Protein AF-A0A318E7C1-F1 (afdb_monomer_lite)

Organism: NCBI:txid985250

Radius of gyration: 14.72 Å; chains: 1; bounding box: 30×31×41 Å

InterPro domains:
  IPR043519 Nucleotidyltransferase superfamily [SSF81301] (14-72)

Sequence (79 aa):
MLNMHSDAHRETNIDVFVTEPFDFDREYAAAYIQELVLGLKLPVASLDTLIEMKRLAGRTKDLADIEELVSIRERIRDQ

Structure (mmCIF, N/CA/C/O backbone):
data_AF-A0A318E7C1-F1
#
_entry.id   AF-A0A318E7C1-F1
#
loop_
_atom_site.group_PDB
_atom_site.id
_atom_site.type_symbol
_atom_site.label_atom_id
_atom_site.label_alt_id
_atom_site.label_comp_id
_atom_site.label_asym_id
_atom_site.label_entity_id
_atom_site.label_seq_id
_atom_site.pdbx_PDB_ins_code
_atom_site.Cartn_x
_atom_site.Cartn_y
_atom_site.Cartn_z
_atom_site.occupancy
_atom_site.B_iso_or_equiv
_atom_site.auth_seq_id
_atom_site.auth_comp_id
_atom_site.auth_asym_id
_atom_site.auth_atom_id
_atom_site.pdbx_PDB_model_num
ATOM 1 N N . MET A 1 1 ? 11.131 3.611 -7.981 1.00 69.38 1 MET A N 1
ATOM 2 C CA . MET A 1 1 ? 9.824 3.345 -8.611 1.00 69.38 1 MET A CA 1
ATOM 3 C C . MET A 1 1 ? 10.029 3.443 -10.110 1.00 69.38 1 MET A C 1
ATOM 5 O O . MET A 1 1 ? 10.719 4.363 -10.539 1.00 69.38 1 MET A O 1
ATOM 9 N N . LEU A 1 2 ? 9.558 2.453 -10.860 1.00 76.44 2 LEU A N 1
ATOM 10 C CA . LEU A 1 2 ? 9.612 2.405 -12.316 1.00 76.44 2 LEU A CA 1
ATOM 11 C C . LEU A 1 2 ? 8.186 2.536 -12.846 1.00 76.44 2 LEU A C 1
ATOM 13 O O . LEU A 1 2 ? 7.321 1.769 -12.437 1.00 76.44 2 LEU A O 1
ATOM 17 N N . ASN A 1 3 ? 7.961 3.469 -13.764 1.00 79.12 3 ASN A N 1
ATOM 18 C CA . ASN A 1 3 ? 6.633 3.723 -14.309 1.00 79.12 3 ASN A CA 1
ATOM 19 C C . ASN A 1 3 ? 6.522 3.028 -15.666 1.00 79.12 3 ASN A C 1
ATOM 21 O O . ASN A 1 3 ? 7.289 3.320 -16.587 1.00 79.12 3 ASN A O 1
ATOM 25 N N . MET A 1 4 ? 5.579 2.101 -15.786 1.00 83.75 4 MET A N 1
ATOM 26 C CA . MET A 1 4 ? 5.277 1.383 -17.019 1.00 83.75 4 MET A CA 1
ATOM 27 C C . MET A 1 4 ? 4.033 1.987 -17.670 1.00 83.75 4 MET A C 1
ATOM 29 O O . MET A 1 4 ? 3.075 2.352 -16.989 1.00 83.75 4 MET A O 1
ATOM 33 N N . HIS A 1 5 ? 4.049 2.076 -18.997 1.00 82.19 5 HIS A N 1
ATOM 34 C CA . HIS A 1 5 ? 2.929 2.568 -19.791 1.00 82.19 5 HIS A CA 1
ATOM 35 C C . HIS A 1 5 ? 2.570 1.546 -20.870 1.00 82.19 5 HIS A C 1
ATOM 37 O O . HIS A 1 5 ? 3.432 0.825 -21.374 1.00 82.19 5 HIS A O 1
ATOM 43 N N . SER A 1 6 ? 1.289 1.496 -21.227 1.00 85.81 6 SER A N 1
ATOM 44 C CA . SER A 1 6 ? 0.780 0.706 -22.346 1.00 85.81 6 SER A CA 1
ATOM 45 C C . SER A 1 6 ? 0.354 1.643 -23.468 1.00 85.81 6 SER A C 1
ATOM 47 O O . SER A 1 6 ? -0.403 2.583 -23.230 1.00 85.81 6 SER A O 1
ATOM 49 N N . ASP A 1 7 ? 0.778 1.373 -24.704 1.00 86.38 7 ASP A N 1
ATOM 50 C CA . ASP A 1 7 ? 0.320 2.146 -25.866 1.00 86.38 7 ASP A CA 1
ATOM 51 C C . ASP A 1 7 ? -1.192 2.035 -26.090 1.00 86.38 7 ASP A C 1
ATOM 53 O O . ASP A 1 7 ? -1.816 2.989 -26.552 1.00 86.38 7 ASP A O 1
ATOM 57 N N . ALA A 1 8 ? -1.792 0.902 -25.716 1.00 90.31 8 ALA A N 1
ATOM 58 C CA . ALA A 1 8 ? -3.237 0.701 -25.781 1.00 90.31 8 ALA A CA 1
ATOM 59 C C . ALA A 1 8 ? -3.991 1.403 -24.633 1.00 90.31 8 ALA A C 1
ATOM 61 O O . ALA A 1 8 ? -5.170 1.719 -24.780 1.00 90.31 8 ALA A O 1
ATOM 62 N N . HIS A 1 9 ? -3.324 1.667 -23.503 1.00 87.19 9 HIS A N 1
ATOM 63 C CA . HIS A 1 9 ? -3.924 2.235 -22.288 1.00 87.19 9 HIS A CA 1
ATOM 64 C C . HIS A 1 9 ? -3.045 3.346 -21.701 1.00 87.19 9 HIS A C 1
ATOM 66 O O . HIS A 1 9 ? -2.563 3.256 -20.573 1.00 87.19 9 HIS A O 1
ATOM 72 N N . ARG A 1 10 ? -2.821 4.408 -22.482 1.00 82.94 10 ARG A N 1
ATOM 73 C CA . ARG A 1 10 ? -1.865 5.479 -22.139 1.00 82.94 10 ARG A CA 1
ATOM 74 C C . ARG A 1 10 ? -2.202 6.274 -20.881 1.00 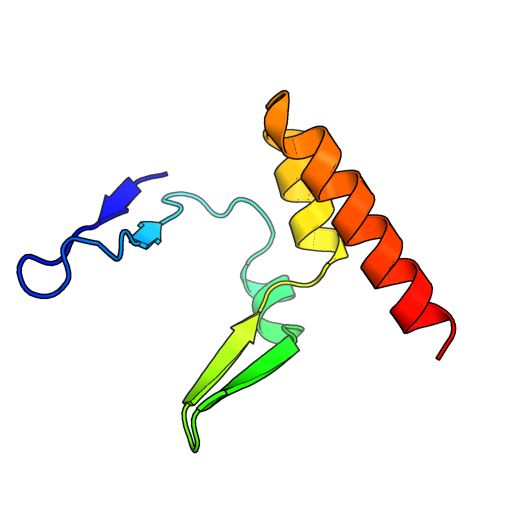82.94 10 ARG A C 1
ATOM 76 O O . ARG A 1 10 ? -1.305 6.853 -20.282 1.00 82.94 10 ARG A O 1
ATOM 83 N N . GLU A 1 11 ? -3.470 6.321 -20.490 1.00 87.38 11 GLU A N 1
ATOM 84 C CA . GLU A 1 11 ? -3.905 7.039 -19.285 1.00 87.38 11 GLU A CA 1
ATOM 85 C C . GLU A 1 11 ? -3.712 6.215 -18.002 1.00 87.38 11 GLU A C 1
ATOM 87 O O . GLU A 1 11 ? -3.821 6.746 -16.899 1.00 87.38 11 GLU A O 1
ATOM 92 N N . THR A 1 12 ? -3.400 4.922 -18.125 1.00 87.00 12 THR A N 1
ATOM 93 C CA . THR A 1 12 ? -3.243 4.006 -16.994 1.00 87.00 12 THR A CA 1
ATOM 94 C C . THR A 1 12 ? -1.771 3.682 -16.789 1.00 87.00 12 THR A C 1
ATOM 96 O O . THR A 1 12 ? -1.260 2.665 -17.259 1.00 87.00 12 THR A O 1
ATOM 99 N N . ASN A 1 13 ? -1.080 4.56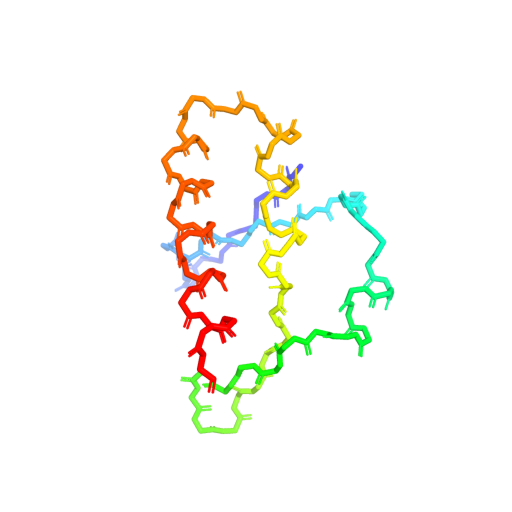9 -16.080 1.00 87.81 13 ASN A N 1
ATOM 100 C CA . ASN A 1 13 ? 0.293 4.313 -15.659 1.00 87.81 13 ASN A CA 1
ATOM 101 C C . ASN A 1 13 ? 0.320 3.257 -14.551 1.00 87.81 13 ASN A C 1
ATOM 103 O O . ASN A 1 13 ? -0.502 3.286 -13.635 1.00 87.81 13 ASN A O 1
ATOM 107 N N . ILE A 1 14 ? 1.286 2.346 -14.636 1.00 89.75 14 ILE A N 1
ATOM 108 C CA . ILE A 1 14 ? 1.532 1.326 -13.618 1.00 89.75 14 ILE A CA 1
ATOM 109 C C . ILE A 1 14 ? 2.867 1.638 -12.956 1.00 89.75 14 ILE A C 1
ATOM 111 O O . ILE A 1 14 ? 3.916 1.579 -13.599 1.00 89.75 14 ILE A O 1
ATOM 115 N N . ASP A 1 15 ? 2.827 1.942 -11.665 1.00 89.56 15 ASP A N 1
ATOM 116 C CA . ASP A 1 15 ? 4.025 2.168 -10.866 1.00 89.56 15 ASP A CA 1
ATOM 117 C C . ASP A 1 15 ? 4.495 0.847 -10.246 1.00 89.56 15 ASP A C 1
ATOM 119 O O . ASP A 1 15 ? 3.754 0.176 -9.528 1.00 89.56 15 ASP A O 1
ATOM 123 N N . VAL A 1 16 ? 5.747 0.474 -10.508 1.00 90.12 16 VAL A N 1
ATOM 124 C CA . VAL A 1 16 ? 6.372 -0.748 -9.993 1.00 90.12 16 VAL A CA 1
ATOM 125 C C . VAL A 1 16 ? 7.516 -0.388 -9.050 1.00 90.12 16 VAL A C 1
ATOM 127 O O . VAL A 1 16 ? 8.390 0.432 -9.353 1.00 90.12 16 VAL A O 1
ATOM 130 N N . PHE A 1 17 ? 7.543 -1.015 -7.880 1.00 90.06 17 PHE A N 1
ATOM 131 C CA . PHE A 1 17 ? 8.684 -0.931 -6.976 1.00 90.06 17 PHE A CA 1
ATOM 132 C C . PHE A 1 17 ? 9.756 -1.939 -7.403 1.00 90.06 17 PHE A C 1
ATOM 134 O O . PHE A 1 17 ? 9.475 -3.119 -7.560 1.00 90.06 17 PHE A O 1
ATOM 141 N N . VAL A 1 18 ? 10.988 -1.465 -7.618 1.00 89.06 18 VAL A N 1
ATOM 142 C CA . VAL A 1 18 ? 12.134 -2.324 -7.991 1.00 89.06 18 VAL A CA 1
ATOM 143 C C . VAL A 1 18 ? 12.683 -3.067 -6.771 1.00 89.06 18 VAL A C 1
ATOM 145 O O . VAL A 1 18 ? 13.186 -4.177 -6.887 1.00 89.06 18 VAL A O 1
ATOM 148 N N . THR A 1 19 ? 12.578 -2.440 -5.602 1.00 90.19 19 THR A N 1
ATOM 149 C CA . THR A 1 19 ? 12.898 -3.014 -4.297 1.00 90.19 19 THR A CA 1
ATOM 150 C C . THR A 1 19 ? 11.648 -2.980 -3.443 1.00 90.19 19 THR A C 1
ATOM 152 O O . THR A 1 19 ? 10.921 -1.983 -3.471 1.00 90.19 19 THR A O 1
ATOM 155 N N . GLU A 1 20 ? 11.425 -4.031 -2.669 1.00 92.50 20 GLU A N 1
ATOM 156 C CA . GLU A 1 20 ? 10.287 -4.125 -1.764 1.00 92.50 20 GLU A CA 1
ATOM 157 C C . GLU A 1 20 ? 10.312 -2.965 -0.750 1.00 92.50 20 GLU A C 1
ATOM 159 O O . GLU A 1 20 ? 11.312 -2.780 -0.051 1.00 92.50 20 GLU A O 1
ATOM 164 N N . PRO A 1 21 ? 9.257 -2.129 -0.691 1.00 90.31 21 PRO A N 1
ATOM 165 C CA . PRO A 1 21 ? 9.210 -0.988 0.224 1.00 90.31 21 PRO A CA 1
ATOM 166 C C . PRO A 1 21 ? 8.774 -1.381 1.648 1.00 90.31 21 PRO A C 1
ATOM 168 O O . PRO A 1 21 ? 8.787 -0.544 2.546 1.00 90.31 21 PRO A O 1
ATOM 171 N N . PHE A 1 22 ? 8.372 -2.637 1.835 1.00 93.88 22 PHE A N 1
ATOM 172 C CA . PHE A 1 22 ? 7.957 -3.293 3.073 1.00 93.88 22 PHE A CA 1
ATOM 173 C C . PHE A 1 22 ? 8.139 -4.810 2.892 1.00 93.88 22 PHE A C 1
ATOM 175 O O . PHE A 1 22 ? 8.465 -5.254 1.798 1.00 93.88 22 PHE A O 1
ATOM 182 N N . ASP A 1 23 ? 7.916 -5.605 3.937 1.00 94.81 23 ASP A N 1
ATOM 183 C CA . ASP A 1 23 ? 7.962 -7.075 3.866 1.00 94.81 23 ASP A CA 1
ATOM 184 C C . ASP A 1 23 ? 6.820 -7.610 2.978 1.00 94.81 23 ASP A C 1
ATOM 186 O O . ASP A 1 23 ? 5.672 -7.721 3.424 1.00 94.81 23 ASP A O 1
ATOM 190 N N . PHE A 1 24 ? 7.119 -7.857 1.697 1.00 94.81 24 PHE A N 1
ATOM 191 C CA . PHE A 1 24 ? 6.107 -8.195 0.698 1.00 94.81 24 PHE A CA 1
ATOM 192 C C . PHE A 1 24 ? 5.444 -9.535 0.994 1.00 94.81 24 PHE A C 1
ATOM 194 O O . PHE A 1 24 ? 4.222 -9.622 0.935 1.00 94.81 24 PHE A O 1
ATOM 201 N N . ASP A 1 25 ? 6.222 -10.561 1.338 1.00 95.94 25 ASP A N 1
ATOM 202 C CA . ASP A 1 25 ? 5.697 -11.906 1.579 1.00 95.94 25 ASP A CA 1
ATOM 203 C C . ASP A 1 25 ? 4.711 -11.915 2.748 1.00 95.94 25 ASP A C 1
ATOM 205 O O . ASP A 1 25 ? 3.620 -12.492 2.657 1.00 95.94 25 ASP A O 1
ATOM 209 N N . ARG A 1 26 ? 5.061 -11.222 3.838 1.00 95.75 26 ARG A N 1
ATOM 210 C CA . ARG A 1 26 ? 4.175 -11.0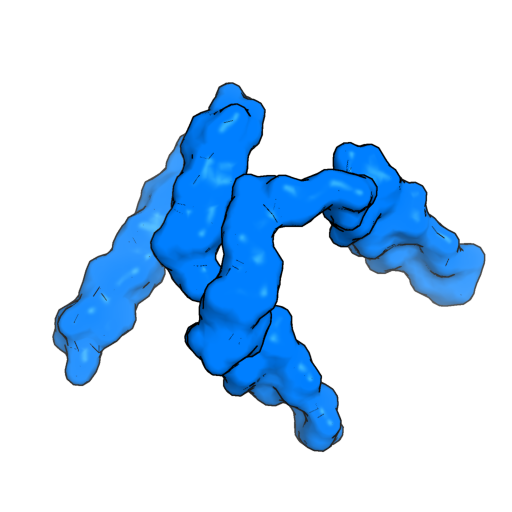75 4.992 1.00 95.75 26 ARG A CA 1
ATOM 211 C C . ARG A 1 26 ? 2.900 -10.319 4.634 1.00 95.75 26 ARG A C 1
ATOM 213 O O . ARG A 1 26 ? 1.813 -10.748 5.025 1.00 95.75 26 ARG A O 1
ATOM 220 N N . GLU A 1 27 ? 3.027 -9.195 3.934 1.00 96.19 27 GLU A N 1
ATOM 221 C CA . GLU A 1 27 ? 1.884 -8.361 3.565 1.00 96.19 27 GLU A CA 1
ATOM 222 C C . GLU A 1 27 ? 0.965 -9.086 2.577 1.00 96.19 27 GLU A C 1
ATOM 224 O O . GLU A 1 27 ? -0.248 -9.092 2.753 1.00 96.19 27 GLU A O 1
ATOM 229 N N . TYR A 1 28 ? 1.534 -9.751 1.572 1.00 95.25 28 TYR A N 1
ATOM 230 C CA . TYR A 1 28 ? 0.800 -10.483 0.547 1.00 95.25 28 TYR A CA 1
ATOM 231 C C . TYR A 1 28 ? 0.009 -11.652 1.141 1.00 95.25 28 TYR A C 1
ATOM 233 O O . TYR A 1 28 ? -1.153 -11.854 0.790 1.00 95.25 28 TYR A O 1
ATOM 241 N N . ALA A 1 29 ? 0.601 -12.390 2.087 1.00 94.94 29 ALA A N 1
ATOM 242 C CA . ALA A 1 29 ? -0.076 -13.485 2.780 1.00 94.94 29 ALA A CA 1
ATOM 243 C C . ALA A 1 29 ? -1.267 -13.015 3.636 1.00 94.94 29 ALA A C 1
ATOM 245 O O . ALA A 1 29 ? -2.233 -13.760 3.803 1.00 94.94 29 ALA A O 1
ATOM 246 N N . ALA A 1 30 ? -1.203 -11.793 4.174 1.00 93.00 30 ALA A N 1
ATOM 247 C CA . ALA A 1 30 ? -2.248 -11.190 5.001 1.00 93.00 30 ALA A CA 1
ATOM 248 C C . ALA A 1 30 ? -3.141 -10.192 4.236 1.00 93.00 30 ALA A C 1
ATOM 250 O O . ALA A 1 30 ? -3.986 -9.535 4.849 1.00 93.00 30 ALA A O 1
ATOM 251 N N . ALA A 1 31 ? -2.953 -10.058 2.920 1.00 93.94 31 ALA A N 1
ATOM 252 C CA . ALA A 1 31 ? -3.557 -8.994 2.133 1.00 93.94 31 ALA A CA 1
ATOM 253 C C . ALA A 1 31 ? -5.085 -9.080 2.115 1.00 93.94 31 ALA A C 1
ATOM 255 O O . ALA A 1 31 ? -5.688 -10.155 2.027 1.00 93.94 31 ALA A O 1
ATOM 256 N N . TYR A 1 32 ? -5.725 -7.913 2.113 1.00 90.06 32 TYR A N 1
ATOM 257 C CA . TYR A 1 32 ? -7.161 -7.825 1.909 1.00 90.06 32 TYR A CA 1
ATOM 258 C C . TYR A 1 32 ? -7.488 -8.116 0.441 1.00 90.06 32 TYR A C 1
ATOM 260 O O . TYR A 1 32 ? -7.031 -7.409 -0.456 1.00 90.06 32 TYR A O 1
ATOM 268 N N . ILE A 1 33 ? -8.277 -9.158 0.176 1.00 94.94 33 ILE A N 1
ATOM 269 C CA . ILE A 1 33 ? -8.670 -9.520 -1.190 1.00 94.94 33 ILE A CA 1
ATOM 270 C C . ILE A 1 33 ? -9.919 -8.732 -1.592 1.00 94.94 33 ILE A C 1
ATOM 272 O O . ILE A 1 33 ? -11.034 -9.073 -1.195 1.00 94.94 33 ILE A O 1
ATOM 276 N N . GLN A 1 34 ? -9.733 -7.710 -2.425 1.00 93.50 34 GLN A N 1
ATOM 277 C CA . GLN A 1 34 ? -10.819 -6.918 -2.994 1.00 93.50 34 GLN A CA 1
ATOM 278 C C . GLN A 1 34 ? -11.273 -7.518 -4.327 1.00 93.50 34 GLN A C 1
ATOM 280 O O . GLN A 1 34 ? -10.477 -7.693 -5.250 1.00 93.50 34 GLN A O 1
ATOM 285 N N . GLU A 1 35 ? -12.571 -7.779 -4.466 1.00 94.12 35 GLU A N 1
ATOM 286 C CA . GLU A 1 35 ? -13.175 -8.062 -5.770 1.00 94.12 35 GLU A CA 1
ATOM 287 C C . GLU A 1 35 ? -13.531 -6.733 -6.449 1.00 94.12 35 GLU A C 1
ATOM 289 O O . GLU A 1 35 ? -14.377 -5.992 -5.948 1.00 94.12 35 GLU A O 1
ATOM 294 N N . LEU A 1 36 ? -12.834 -6.383 -7.536 1.00 89.75 36 LEU A N 1
ATOM 295 C CA . LEU A 1 36 ? -13.051 -5.110 -8.243 1.00 89.75 36 LEU A CA 1
ATOM 296 C C . LEU A 1 36 ? -14.182 -5.203 -9.266 1.00 89.75 36 LEU A C 1
ATOM 298 O O . LEU A 1 36 ? -14.983 -4.284 -9.410 1.00 89.75 36 LEU A O 1
ATOM 302 N N . VAL A 1 37 ? -14.234 -6.322 -9.982 1.00 92.25 37 VAL A N 1
ATOM 303 C CA . VAL A 1 37 ? -15.315 -6.700 -10.894 1.00 92.25 37 VAL A CA 1
ATOM 304 C C . VAL A 1 37 ? -15.528 -8.203 -10.776 1.00 92.25 37 VAL A C 1
ATOM 306 O O . VAL A 1 37 ? -14.674 -8.901 -10.231 1.00 92.25 37 VAL A O 1
ATOM 309 N N . LEU A 1 38 ? -16.650 -8.706 -11.293 1.00 93.88 38 LEU A N 1
ATOM 310 C CA . LEU A 1 38 ? -17.015 -10.117 -11.182 1.00 93.88 38 LEU A CA 1
ATOM 311 C C . LEU A 1 38 ? -15.864 -11.034 -11.631 1.00 93.88 38 LEU A C 1
ATOM 313 O O . LEU A 1 38 ? -15.477 -11.032 -12.800 1.00 93.88 38 LEU A O 1
ATOM 317 N N . GLY A 1 39 ? -15.331 -11.814 -10.690 1.00 93.62 39 GLY A N 1
ATOM 318 C CA . GLY A 1 39 ? -14.248 -12.768 -10.938 1.00 93.62 39 GLY A CA 1
ATOM 319 C C . GLY A 1 39 ? -12.831 -12.183 -10.931 1.00 93.62 39 GLY A C 1
ATOM 320 O O . GLY A 1 39 ? -11.876 -12.957 -10.991 1.00 93.62 39 GLY A O 1
ATOM 321 N N . LEU A 1 40 ? -12.662 -10.862 -10.802 1.00 95.44 40 LEU A N 1
ATOM 322 C CA . LEU A 1 40 ? -11.354 -10.221 -10.653 1.00 95.44 40 LEU A CA 1
ATOM 323 C C . LEU A 1 40 ? -11.110 -9.839 -9.194 1.00 95.44 40 LEU A C 1
ATOM 325 O O . LEU A 1 40 ? -11.594 -8.816 -8.703 1.00 95.44 40 LEU A O 1
ATOM 329 N N . LYS A 1 41 ? -10.308 -10.665 -8.526 1.00 95.06 41 LYS A N 1
ATOM 330 C CA . LYS A 1 41 ? -9.893 -10.480 -7.137 1.00 95.06 41 LYS A CA 1
ATOM 331 C C . LYS A 1 41 ? -8.442 -10.039 -7.085 1.00 95.06 41 LYS A C 1
ATOM 333 O O . LYS A 1 41 ? -7.588 -10.699 -7.674 1.00 95.06 41 LYS A O 1
ATOM 338 N N . LEU A 1 42 ? -8.173 -8.946 -6.381 1.00 95.44 42 LEU A N 1
ATOM 339 C CA . LEU A 1 42 ? -6.834 -8.398 -6.219 1.00 95.44 42 LEU A CA 1
ATOM 340 C C . LEU A 1 42 ? -6.469 -8.288 -4.737 1.00 95.44 42 LEU A C 1
ATOM 342 O O . LEU A 1 42 ? -7.295 -7.830 -3.944 1.00 95.44 42 LEU A O 1
ATOM 346 N N . PRO A 1 43 ? -5.241 -8.673 -4.359 1.00 95.50 43 PRO A N 1
ATOM 347 C CA . PRO A 1 43 ? -4.711 -8.374 -3.042 1.00 95.50 43 PRO A CA 1
ATOM 348 C C . PRO A 1 43 ? -4.420 -6.877 -2.933 1.00 95.50 43 PRO A C 1
ATOM 350 O O . PRO A 1 43 ? -3.773 -6.285 -3.798 1.00 95.50 43 PRO A O 1
ATOM 353 N N . VAL A 1 44 ? -4.904 -6.276 -1.855 1.00 94.31 44 VAL A N 1
ATOM 354 C CA . VAL A 1 44 ? -4.704 -4.873 -1.505 1.00 94.31 44 VAL A CA 1
ATOM 355 C C . VAL A 1 44 ? -3.923 -4.819 -0.197 1.00 94.31 44 VAL A C 1
ATOM 357 O O . VAL A 1 44 ? -4.247 -5.532 0.756 1.00 94.31 44 VAL A O 1
ATOM 360 N N . ALA A 1 45 ? -2.891 -3.975 -0.164 1.00 94.12 45 ALA A N 1
ATOM 361 C CA . ALA A 1 45 ? -2.110 -3.737 1.042 1.00 94.12 45 ALA A CA 1
ATOM 362 C C . ALA A 1 45 ? -2.988 -3.148 2.156 1.00 94.12 45 ALA A C 1
ATOM 364 O O . ALA A 1 45 ? -3.909 -2.363 1.914 1.00 94.12 45 ALA A O 1
ATOM 365 N N . SER A 1 46 ? -2.680 -3.523 3.387 1.00 93.69 46 SER A N 1
ATOM 366 C CA . SER A 1 46 ? -3.327 -3.046 4.595 1.00 93.69 46 SER A CA 1
ATOM 367 C C . SER A 1 46 ? -3.167 -1.537 4.769 1.00 93.69 46 SER A C 1
ATOM 369 O O . SER A 1 46 ? -2.186 -0.920 4.343 1.00 93.69 46 SER A O 1
ATOM 371 N N . LEU A 1 47 ? -4.136 -0.933 5.460 1.00 93.31 47 LEU A N 1
ATOM 372 C CA . LEU A 1 47 ? -4.104 0.496 5.777 1.00 93.31 47 LEU A CA 1
ATOM 373 C C . LEU A 1 47 ? -2.844 0.878 6.560 1.00 93.31 47 LEU A C 1
ATOM 375 O O . LEU A 1 47 ? -2.274 1.935 6.305 1.00 93.31 47 LEU A O 1
ATOM 379 N N . ASP A 1 48 ? -2.387 0.022 7.476 1.00 92.94 48 ASP A N 1
ATOM 380 C CA . ASP A 1 48 ? -1.190 0.291 8.273 1.00 92.94 48 ASP A CA 1
ATOM 381 C C . ASP A 1 48 ? 0.072 0.338 7.398 1.00 92.94 48 ASP A C 1
ATOM 383 O O . ASP A 1 48 ? 0.852 1.287 7.508 1.00 92.94 48 ASP A O 1
ATOM 387 N N . THR A 1 49 ? 0.225 -0.605 6.463 1.00 94.12 49 THR A N 1
ATOM 388 C CA . THR A 1 49 ? 1.333 -0.605 5.498 1.00 94.12 49 THR A CA 1
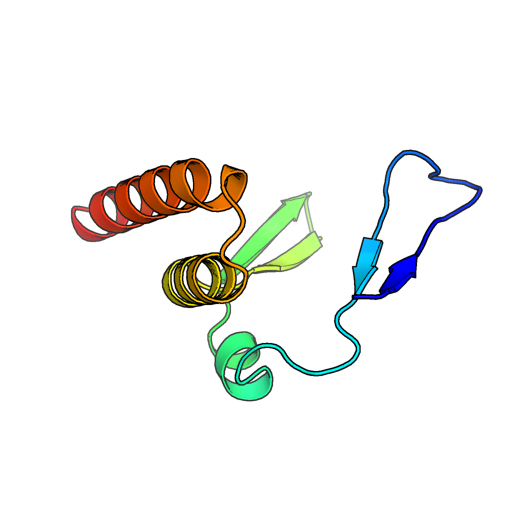ATOM 389 C C . THR A 1 49 ? 1.270 0.615 4.573 1.00 94.12 49 THR A C 1
ATOM 391 O O . THR A 1 49 ? 2.284 1.286 4.372 1.00 94.12 49 THR A O 1
ATOM 394 N N . LEU A 1 50 ? 0.084 0.992 4.078 1.00 92.88 50 LEU A N 1
ATOM 395 C CA . LEU A 1 50 ? -0.090 2.193 3.248 1.00 92.88 50 LEU A CA 1
ATOM 396 C C . LEU A 1 50 ? 0.273 3.491 3.991 1.00 92.88 50 LEU A C 1
ATOM 398 O O . LEU A 1 50 ? 0.912 4.375 3.411 1.00 92.88 50 LEU A O 1
ATOM 402 N N . ILE A 1 51 ? -0.111 3.614 5.266 1.00 92.69 51 ILE A N 1
ATOM 403 C CA . ILE A 1 51 ? 0.224 4.770 6.110 1.00 92.69 51 ILE A CA 1
ATOM 404 C C . ILE A 1 51 ? 1.738 4.859 6.316 1.00 92.69 51 ILE A C 1
ATOM 406 O O . ILE A 1 51 ? 2.309 5.940 6.163 1.00 92.69 51 ILE A O 1
ATOM 410 N N . GLU A 1 52 ? 2.395 3.744 6.637 1.00 92.56 52 GLU A N 1
ATOM 411 C CA . GLU A 1 52 ? 3.841 3.728 6.872 1.00 92.56 52 GLU A CA 1
ATOM 412 C C . GLU A 1 52 ? 4.624 4.074 5.602 1.00 92.56 52 GLU A C 1
ATOM 414 O O . GLU A 1 52 ? 5.505 4.935 5.627 1.00 92.56 52 GLU A O 1
ATOM 419 N N . MET A 1 53 ? 4.233 3.508 4.457 1.00 91.75 53 MET A N 1
ATOM 420 C CA . MET A 1 53 ? 4.827 3.860 3.165 1.00 91.75 53 MET A CA 1
ATOM 421 C C . MET A 1 53 ? 4.735 5.360 2.872 1.00 91.75 53 MET A C 1
ATOM 423 O O . MET A 1 53 ? 5.706 5.970 2.419 1.00 91.75 53 MET A O 1
ATOM 427 N N . LYS A 1 54 ? 3.574 5.974 3.129 1.00 90.81 54 LYS A N 1
ATOM 428 C CA . LYS A 1 54 ? 3.370 7.413 2.914 1.00 90.81 54 LYS A CA 1
ATOM 429 C C . LYS A 1 54 ? 4.197 8.266 3.872 1.00 90.81 54 LYS A C 1
ATOM 431 O O . LYS A 1 54 ? 4.753 9.279 3.448 1.00 90.81 54 LYS A O 1
ATOM 436 N N . ARG A 1 55 ? 4.339 7.845 5.133 1.00 89.69 55 ARG A N 1
ATOM 437 C CA . ARG A 1 55 ? 5.207 8.517 6.115 1.00 89.69 55 ARG A CA 1
ATOM 438 C C . ARG A 1 55 ? 6.667 8.506 5.679 1.00 89.69 55 ARG A C 1
ATOM 440 O O . ARG A 1 55 ? 7.311 9.550 5.726 1.00 89.69 55 ARG A O 1
ATOM 447 N N . LEU A 1 56 ? 7.163 7.362 5.208 1.00 88.56 56 LEU A N 1
ATOM 448 C CA . LEU A 1 56 ? 8.539 7.215 4.725 1.00 88.56 56 LEU A CA 1
ATOM 449 C C . LEU A 1 56 ? 8.801 8.006 3.434 1.00 88.56 56 LEU A C 1
ATOM 451 O O . LEU A 1 56 ? 9.896 8.534 3.253 1.00 88.56 56 LEU A O 1
ATOM 455 N N . ALA A 1 57 ? 7.805 8.125 2.548 1.00 86.56 57 ALA A N 1
ATOM 456 C CA . ALA A 1 57 ? 7.918 8.920 1.324 1.00 86.56 57 ALA A CA 1
ATOM 457 C C . ALA A 1 57 ? 8.015 10.434 1.597 1.00 86.56 57 ALA A C 1
ATOM 459 O O . ALA A 1 57 ? 8.651 11.152 0.822 1.00 86.56 57 ALA A O 1
ATOM 460 N N . GLY A 1 58 ? 7.400 10.922 2.682 1.00 77.69 58 GLY A N 1
ATOM 461 C CA . GLY A 1 58 ? 7.622 12.267 3.225 1.00 77.69 58 GLY A CA 1
ATOM 462 C C . GLY A 1 58 ? 7.219 13.433 2.314 1.00 77.69 58 GLY A C 1
ATOM 463 O O . GLY A 1 58 ? 7.674 14.559 2.528 1.00 77.69 58 GLY A O 1
ATOM 464 N N . ARG A 1 59 ? 6.393 13.213 1.280 1.00 85.19 59 ARG A N 1
ATOM 465 C CA . ARG A 1 59 ? 5.962 14.296 0.381 1.00 85.19 59 ARG A CA 1
ATOM 466 C C . ARG A 1 59 ? 4.886 15.131 1.067 1.00 85.19 59 ARG A C 1
ATOM 468 O O . ARG A 1 59 ? 3.994 14.592 1.707 1.00 85.19 59 ARG A O 1
ATOM 475 N N . THR A 1 60 ? 4.878 16.445 0.847 1.00 74.88 60 THR A N 1
ATOM 476 C CA . THR A 1 60 ? 3.852 17.349 1.409 1.00 74.88 60 THR A CA 1
ATOM 477 C C . THR A 1 60 ? 2.420 16.917 1.060 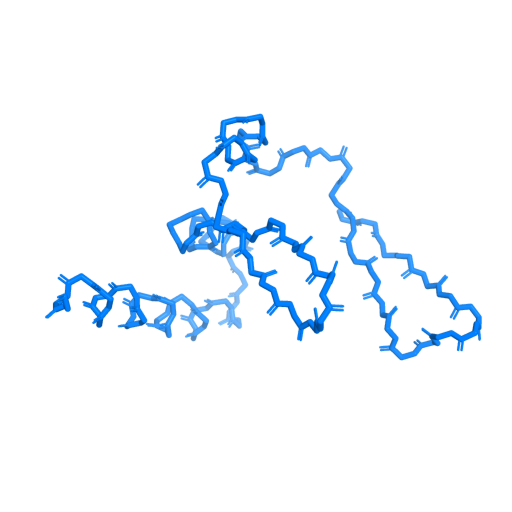1.00 74.88 60 THR A C 1
ATOM 479 O O . THR A 1 60 ? 1.514 17.093 1.866 1.00 74.88 60 THR A O 1
ATOM 482 N N . LYS A 1 61 ? 2.221 16.301 -0.115 1.00 75.75 61 LYS A N 1
ATOM 483 C CA . LYS A 1 61 ? 0.929 15.746 -0.549 1.00 75.75 61 LYS A CA 1
ATOM 484 C C . LYS A 1 61 ? 0.515 14.483 0.226 1.00 75.75 61 LYS A C 1
ATOM 486 O O . LYS A 1 61 ? -0.674 14.241 0.364 1.00 75.75 61 LYS A O 1
ATOM 491 N N . ASP A 1 62 ? 1.466 13.716 0.763 1.00 81.25 62 ASP A N 1
ATOM 492 C CA . ASP A 1 62 ? 1.177 12.481 1.503 1.00 81.25 62 ASP A CA 1
ATOM 493 C C . ASP A 1 62 ? 0.544 12.758 2.885 1.00 81.25 62 ASP A C 1
ATOM 495 O O . ASP A 1 62 ? -0.057 11.854 3.456 1.00 81.25 62 ASP A O 1
ATOM 499 N N . LEU A 1 63 ? 0.621 13.989 3.418 1.00 82.75 63 LEU A N 1
ATOM 500 C CA . LEU A 1 63 ? 0.031 14.342 4.720 1.00 82.75 63 LEU A CA 1
ATOM 501 C C . LEU A 1 63 ? -1.497 14.209 4.730 1.00 82.75 63 LEU A C 1
ATOM 503 O O . LEU A 1 63 ? -2.042 13.566 5.623 1.00 82.75 63 LEU A O 1
ATOM 507 N N . ALA A 1 64 ? -2.171 14.761 3.717 1.00 87.38 64 ALA A N 1
ATOM 508 C CA . ALA A 1 64 ? -3.626 14.662 3.593 1.00 87.38 64 ALA A CA 1
ATOM 509 C C . ALA A 1 64 ? -4.072 13.201 3.410 1.00 87.38 64 ALA A C 1
ATOM 511 O O . ALA A 1 64 ? -5.023 12.752 4.044 1.00 87.38 64 ALA A O 1
ATOM 512 N N . ASP A 1 65 ? -3.324 12.438 2.610 1.00 89.56 65 ASP A N 1
ATOM 513 C CA . ASP A 1 65 ? -3.612 11.023 2.387 1.00 89.56 65 ASP A CA 1
ATOM 514 C C . ASP A 1 65 ? -3.443 10.198 3.679 1.00 89.56 65 ASP A C 1
ATOM 516 O O . ASP A 1 65 ? -4.222 9.284 3.937 1.00 89.56 65 ASP A O 1
ATOM 520 N N . ILE A 1 66 ? -2.439 10.502 4.513 1.00 92.38 66 ILE A N 1
ATOM 521 C CA . ILE A 1 66 ? -2.252 9.836 5.814 1.00 92.38 66 ILE A CA 1
ATOM 522 C C . ILE A 1 66 ? -3.434 10.125 6.744 1.00 92.38 66 ILE A C 1
ATOM 524 O O . ILE A 1 66 ? -3.917 9.203 7.401 1.00 92.38 66 ILE A O 1
ATOM 528 N N . GLU A 1 67 ? -3.897 11.375 6.813 1.00 92.06 67 GLU A N 1
ATOM 529 C CA . GLU A 1 67 ? -5.048 11.754 7.643 1.00 92.06 67 GLU A CA 1
ATOM 530 C C . GLU A 1 67 ? -6.315 10.993 7.233 1.00 92.06 67 GLU A C 1
ATOM 532 O O . GLU A 1 67 ? -7.003 10.425 8.087 1.00 92.06 67 GLU A O 1
ATOM 537 N N . GLU A 1 68 ? -6.587 10.912 5.929 1.00 93.69 68 GLU A N 1
ATOM 538 C CA . GLU A 1 68 ? -7.734 10.174 5.399 1.00 93.69 68 GLU A CA 1
ATOM 539 C C . GLU A 1 68 ? -7.636 8.671 5.700 1.00 93.69 68 GLU A C 1
ATOM 541 O O . GLU A 1 68 ? -8.585 8.078 6.219 1.00 93.69 68 GLU A O 1
ATOM 546 N N . LEU A 1 69 ? -6.475 8.054 5.459 1.00 92.94 69 LEU A N 1
ATOM 547 C CA . LEU A 1 69 ? -6.259 6.630 5.736 1.00 92.94 69 LEU A CA 1
ATOM 548 C C . LEU A 1 69 ? -6.416 6.295 7.224 1.00 92.94 69 LEU A C 1
ATOM 550 O O . LEU A 1 69 ? -6.995 5.261 7.564 1.00 92.94 69 LEU A O 1
ATOM 554 N N . VAL A 1 70 ? -5.940 7.167 8.118 1.00 92.75 70 VAL A N 1
ATOM 555 C CA . VAL A 1 70 ? -6.150 7.011 9.564 1.00 92.75 70 VAL A CA 1
ATOM 556 C C . VAL A 1 70 ? -7.639 7.092 9.895 1.00 92.75 70 VAL A C 1
ATOM 558 O O . VAL A 1 70 ? -8.136 6.233 10.619 1.00 92.75 70 VAL A O 1
ATOM 561 N N . SER A 1 71 ? -8.372 8.056 9.332 1.00 93.31 71 SER A N 1
ATOM 562 C CA . SER A 1 71 ? -9.821 8.170 9.542 1.00 93.31 71 SER A CA 1
ATOM 563 C C . SER A 1 71 ? -10.576 6.914 9.092 1.00 93.31 71 SER A C 1
ATOM 565 O O . SER A 1 71 ? -11.427 6.409 9.827 1.00 93.31 71 SER A O 1
ATOM 567 N N . ILE A 1 72 ? -10.237 6.368 7.919 1.00 92.94 72 ILE A N 1
ATOM 568 C CA . ILE A 1 72 ? -10.815 5.114 7.413 1.00 92.94 72 ILE A CA 1
ATOM 569 C C . ILE A 1 72 ? -10.523 3.963 8.380 1.00 92.94 72 ILE A C 1
ATOM 571 O O . ILE A 1 72 ? -11.429 3.200 8.714 1.00 92.94 72 ILE A O 1
ATOM 575 N N . ARG A 1 73 ? -9.280 3.850 8.861 1.00 92.19 73 ARG A N 1
ATOM 576 C CA . ARG A 1 73 ? -8.879 2.785 9.786 1.00 92.19 73 ARG A CA 1
ATOM 577 C C . ARG A 1 73 ? -9.673 2.823 11.088 1.00 92.19 73 ARG A C 1
ATOM 579 O O . ARG A 1 73 ? -10.131 1.774 11.529 1.00 92.19 73 ARG A O 1
ATOM 586 N N . GLU A 1 74 ? -9.849 3.996 11.693 1.00 92.38 74 GLU A N 1
ATOM 587 C CA . GLU A 1 74 ? -10.618 4.102 12.941 1.00 92.38 74 GLU A CA 1
ATOM 588 C C . GLU A 1 74 ? -12.104 3.768 12.711 1.00 92.38 74 GLU A C 1
ATOM 590 O O . GLU A 1 74 ? -12.682 2.996 13.467 1.00 92.38 74 GLU A O 1
ATOM 595 N N . ARG A 1 75 ? -12.698 4.205 11.590 1.00 92.50 75 ARG A N 1
ATOM 596 C CA . ARG A 1 75 ? -14.085 3.842 11.233 1.00 92.50 75 ARG A CA 1
ATOM 597 C C . ARG A 1 75 ? -14.306 2.340 11.065 1.00 92.50 75 ARG A C 1
ATOM 599 O O . ARG A 1 75 ? -15.401 1.871 11.344 1.00 92.50 75 ARG A O 1
ATOM 606 N N . ILE A 1 76 ? -13.311 1.615 10.556 1.00 87.81 76 ILE A N 1
ATOM 607 C CA . ILE A 1 76 ? -13.377 0.155 10.395 1.00 87.81 76 ILE A CA 1
ATOM 608 C C . ILE A 1 76 ? -13.205 -0.551 11.745 1.00 87.81 76 ILE A C 1
ATOM 610 O O . ILE A 1 76 ? -13.798 -1.600 11.953 1.00 87.81 76 ILE A O 1
ATOM 614 N N . ARG A 1 77 ? -12.408 0.008 12.665 1.00 84.00 77 ARG A N 1
ATOM 615 C CA . ARG A 1 77 ? -12.222 -0.549 14.017 1.00 84.00 77 ARG A CA 1
ATOM 616 C C . ARG A 1 77 ? -13.459 -0.417 14.901 1.00 84.00 77 ARG A C 1
ATOM 618 O O . ARG A 1 77 ? -13.660 -1.260 15.767 1.00 84.00 77 ARG A O 1
ATOM 625 N N . ASP A 1 78 ? -14.250 0.630 14.686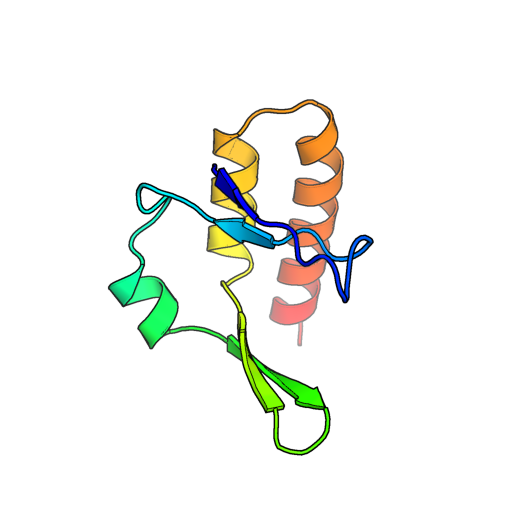 1.00 79.38 78 ASP A N 1
ATOM 626 C CA . ASP A 1 78 ? -15.470 0.913 15.448 1.00 79.38 78 ASP A CA 1
ATOM 627 C C . ASP A 1 78 ? -16.708 0.128 14.950 1.00 79.38 78 ASP A C 1
ATOM 629 O O . ASP A 1 78 ? -17.815 0.343 15.455 1.00 79.38 78 ASP A O 1
ATOM 633 N N . GLN A 1 79 ? -16.543 -0.760 13.960 1.00 59.84 79 GLN A N 1
ATOM 634 C CA . GLN A 1 79 ? -17.581 -1.636 13.392 1.00 59.84 79 GLN A CA 1
ATOM 635 C C . GLN A 1 79 ? -17.393 -3.092 13.819 1.00 59.84 79 GLN A C 1
ATOM 637 O O . GLN A 1 79 ? -18.432 -3.746 14.069 1.00 59.84 79 GLN A O 1
#

Secondary structure (DSSP, 8-state):
-EEE--SS-TT--EEE-SS-SS-HHHHHHT-EEEEEETTEEEEE--HHHHHHHHHHH--TTHHHHHHHHHHHHHHHHT-

pLDDT: mean 89.37, std 6.53, range [59.84, 96.19]

Foldseek 3Di:
DDWDADPVGRVDIDDDDPDDPDDCVVQQVVFDWDDPDVPDTDGDGDLVVLLVSLVVVPDPVSVVVNVVSVVVVVVVVVD